Protein AF-A0A506UMJ6-F1 (afdb_monomer)

Mean predicted aligned error: 7.24 Å

Solvent-accessible surface a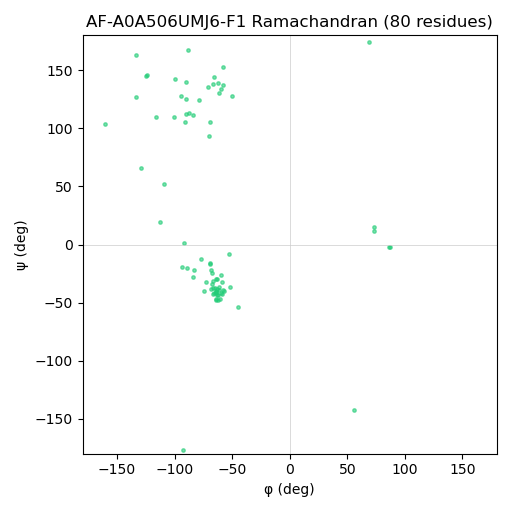rea (backbone atoms only — not comparable to full-atom values): 5043 Å² total; per-residue (Å²): 135,81,80,89,74,90,67,53,74,69,36,50,51,40,52,52,55,34,58,73,34,48,93,79,28,39,54,56,67,62,87,94,58,68,93,83,76,67,81,46,45,72,38,48,54,49,33,35,78,70,55,27,25,45,76,48,98,83,50,28,31,34,65,30,76,59,24,51,58,51,44,46,73,75,41,74,91,67,78,77,87,129

pLDDT: mean 77.95, std 15.02, range [32.4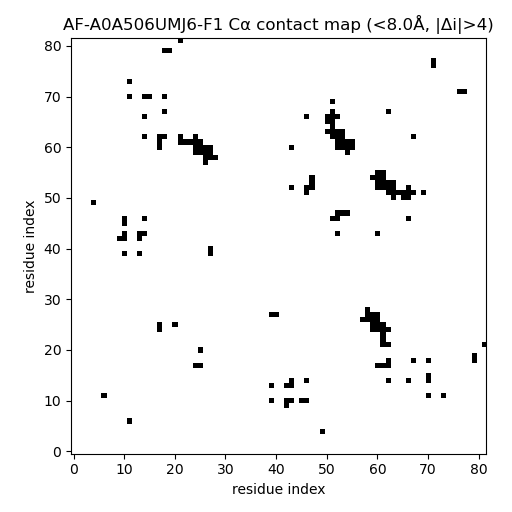4, 92.94]

Organism: NCBI:txid2558360

Foldseek 3Di:
DQDDDDQDPLLLVLLVVQVLCPPVAAACDDPPDPPPPDRCNVSLVVCVVSVQWDQDDRRGIHGDPNSVVVNCVVDPPDDHDD

Structure (mmCIF, N/CA/C/O backbone):
data_AF-A0A506UMJ6-F1
#
_entry.id   AF-A0A506UMJ6-F1
#
loop_
_atom_site.group_PDB
_atom_site.id
_atom_site.type_symbol
_atom_site.label_atom_id
_atom_site.label_alt_id
_atom_site.label_comp_id
_atom_site.label_asym_id
_atom_site.label_entity_id
_atom_site.label_seq_id
_atom_site.pdbx_PDB_ins_code
_atom_site.Cartn_x
_atom_site.Cartn_y
_atom_site.Cartn_z
_atom_site.occupancy
_atom_site.B_iso_or_equiv
_atom_site.auth_seq_id
_atom_site.auth_comp_id
_atom_site.auth_asym_id
_atom_site.auth_atom_id
_atom_site.pdbx_PDB_model_num
ATOM 1 N N . MET A 1 1 ? -5.023 -9.501 -19.121 1.00 32.44 1 MET A N 1
ATOM 2 C CA . MET A 1 1 ? -4.208 -8.340 -19.537 1.00 32.44 1 MET A CA 1
ATOM 3 C C . MET A 1 1 ? -4.295 -7.284 -18.444 1.00 32.44 1 MET A C 1
ATOM 5 O O . MET A 1 1 ? -5.390 -6.812 -18.171 1.00 32.44 1 MET A O 1
ATOM 9 N N . MET A 1 2 ? -3.204 -7.002 -17.732 1.00 45.97 2 MET A N 1
ATOM 10 C CA . MET A 1 2 ? -3.188 -5.979 -16.677 1.00 45.97 2 MET A CA 1
ATOM 11 C C . MET A 1 2 ? -2.810 -4.639 -17.312 1.00 45.97 2 MET A C 1
ATOM 13 O O . MET A 1 2 ? -1.798 -4.568 -18.002 1.00 45.97 2 MET A O 1
ATOM 17 N N . LYS A 1 3 ? -3.639 -3.605 -17.126 1.00 48.34 3 LYS A N 1
ATOM 18 C CA . LYS A 1 3 ? -3.339 -2.247 -17.601 1.00 48.34 3 LYS A CA 1
ATOM 19 C C . LYS A 1 3 ? -2.072 -1.746 -16.908 1.00 48.34 3 LYS A C 1
ATOM 21 O O . LYS A 1 3 ? -1.896 -1.973 -15.712 1.00 48.34 3 LYS A O 1
ATOM 26 N N . GLU A 1 4 ? -1.202 -1.080 -17.653 1.00 54.91 4 GLU A N 1
ATOM 27 C CA . GLU A 1 4 ? -0.013 -0.447 -17.094 1.00 54.91 4 GLU A CA 1
ATOM 28 C C . GLU A 1 4 ? -0.458 0.741 -16.229 1.00 54.91 4 GLU A C 1
ATOM 30 O O . GLU A 1 4 ? -0.935 1.758 -16.731 1.00 54.91 4 GLU A O 1
ATOM 35 N N . ILE A 1 5 ? -0.401 0.579 -14.905 1.00 66.62 5 ILE A N 1
ATOM 36 C CA . ILE A 1 5 ? -0.751 1.640 -13.960 1.00 66.62 5 ILE A CA 1
ATOM 37 C C . ILE A 1 5 ? 0.524 2.429 -13.676 1.00 66.62 5 ILE A C 1
ATOM 39 O O . ILE A 1 5 ? 1.451 1.928 -13.034 1.00 66.62 5 ILE A O 1
ATOM 43 N N . TYR A 1 6 ? 0.575 3.684 -14.124 1.00 69.94 6 TYR A N 1
ATOM 44 C CA . TYR A 1 6 ? 1.665 4.589 -13.772 1.00 69.94 6 TYR A CA 1
ATOM 45 C C . TYR A 1 6 ? 1.570 4.984 -12.295 1.00 69.94 6 TYR A C 1
ATOM 47 O O . TYR A 1 6 ? 0.896 5.939 -11.912 1.00 69.94 6 TYR A O 1
ATOM 55 N N . LEU A 1 7 ? 2.275 4.238 -11.443 1.00 76.44 7 LEU A N 1
ATOM 56 C CA . LEU A 1 7 ? 2.466 4.587 -10.039 1.00 76.44 7 LEU A CA 1
ATOM 57 C C . LEU A 1 7 ? 3.692 5.484 -9.888 1.00 76.44 7 LEU A C 1
ATOM 59 O O . LEU A 1 7 ? 4.831 5.033 -10.060 1.00 76.44 7 LEU A O 1
ATOM 63 N N . ALA A 1 8 ? 3.448 6.737 -9.503 1.00 81.19 8 ALA A N 1
ATOM 64 C CA . ALA A 1 8 ? 4.495 7.653 -9.071 1.00 81.19 8 ALA A CA 1
ATOM 65 C C . ALA A 1 8 ? 5.272 7.067 -7.869 1.00 81.19 8 ALA A C 1
ATOM 67 O O . ALA A 1 8 ? 4.691 6.310 -7.081 1.00 81.19 8 ALA A O 1
ATOM 68 N N . PRO A 1 9 ? 6.554 7.430 -7.668 1.00 81.81 9 PRO A N 1
ATOM 69 C CA . PRO A 1 9 ? 7.381 6.896 -6.578 1.00 81.81 9 PRO A CA 1
ATOM 70 C C . PRO A 1 9 ? 6.732 6.998 -5.186 1.00 81.81 9 PRO A C 1
ATOM 72 O O . PRO A 1 9 ? 6.818 6.065 -4.390 1.00 81.81 9 PRO A O 1
ATOM 75 N N . CYS A 1 10 ? 5.997 8.082 -4.912 1.00 85.00 10 CYS A N 1
ATOM 76 C CA . CYS A 1 10 ? 5.249 8.257 -3.663 1.00 85.00 10 CYS A CA 1
ATOM 77 C C . CYS A 1 10 ? 4.113 7.233 -3.484 1.00 85.00 10 CYS A C 1
ATOM 79 O O . CYS A 1 10 ? 3.914 6.720 -2.385 1.00 85.00 10 CYS A O 1
ATOM 81 N N . CYS A 1 11 ? 3.414 6.871 -4.564 1.00 86.94 11 CYS A N 1
ATOM 82 C CA . CYS A 1 11 ? 2.337 5.880 -4.539 1.00 86.94 11 CYS A CA 1
ATOM 83 C C . CYS A 1 11 ? 2.878 4.454 -4.362 1.00 86.94 11 CYS A C 1
ATOM 85 O O . CYS A 1 11 ? 2.244 3.642 -3.694 1.00 86.94 11 CYS A O 1
ATOM 87 N N . ARG A 1 12 ? 4.074 4.160 -4.893 1.00 89.25 12 ARG A N 1
ATOM 88 C CA . ARG A 1 12 ? 4.769 2.884 -4.643 1.00 89.25 12 ARG A CA 1
ATOM 89 C C . ARG A 1 12 ? 5.130 2.733 -3.167 1.00 89.25 12 ARG A C 1
ATOM 91 O O . ARG A 1 12 ? 4.924 1.668 -2.594 1.00 89.25 12 ARG A O 1
ATOM 98 N N . ASN A 1 13 ? 5.605 3.813 -2.541 1.00 87.06 13 ASN A N 1
ATOM 99 C CA . ASN A 1 13 ? 5.925 3.807 -1.116 1.00 87.06 13 ASN A CA 1
ATOM 100 C C . ASN A 1 13 ? 4.655 3.641 -0.261 1.00 87.06 13 ASN A C 1
ATOM 102 O 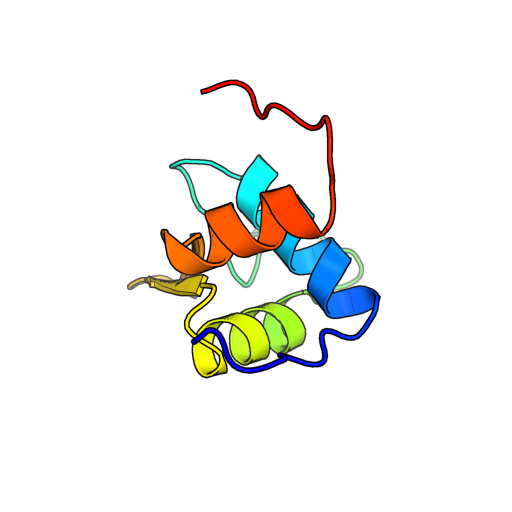O . ASN A 1 13 ? 4.641 2.825 0.652 1.00 87.06 13 ASN A O 1
ATOM 106 N N . ALA A 1 14 ? 3.561 4.331 -0.603 1.00 88.69 14 ALA A N 1
ATOM 107 C CA . ALA A 1 14 ? 2.270 4.145 0.064 1.00 88.69 14 ALA A CA 1
ATOM 108 C C . ALA A 1 14 ? 1.756 2.696 -0.057 1.00 88.69 14 ALA A C 1
ATOM 110 O O . ALA A 1 14 ? 1.303 2.124 0.932 1.00 88.69 14 ALA A O 1
ATOM 111 N N . LEU A 1 15 ? 1.892 2.068 -1.233 1.00 89.56 15 LEU A N 1
ATOM 112 C CA . LEU A 1 15 ? 1.530 0.662 -1.446 1.00 89.56 15 LEU A CA 1
ATOM 113 C C . LEU A 1 15 ? 2.375 -0.283 -0.579 1.00 89.56 15 LEU A C 1
ATOM 115 O O . LEU A 1 15 ? 1.839 -1.202 0.038 1.00 89.56 15 LEU A O 1
ATOM 119 N N . HIS A 1 16 ? 3.683 -0.037 -0.490 1.00 88.94 16 HIS A N 1
ATOM 120 C CA . HIS A 1 16 ? 4.579 -0.803 0.376 1.00 88.94 16 HIS A CA 1
ATOM 121 C C . HIS A 1 16 ? 4.179 -0.695 1.850 1.00 88.94 16 HIS A C 1
ATOM 123 O O . HIS A 1 16 ? 4.039 -1.700 2.543 1.00 88.94 16 HIS A O 1
ATOM 129 N N . ARG A 1 17 ? 3.911 0.523 2.322 1.00 87.50 17 ARG A N 1
ATOM 130 C CA . ARG A 1 17 ? 3.488 0.766 3.705 1.00 87.50 17 ARG A CA 1
ATOM 131 C C . ARG A 1 17 ? 2.103 0.188 4.005 1.00 87.50 17 ARG A C 1
ATOM 133 O O . ARG A 1 17 ? 1.867 -0.256 5.124 1.00 87.50 17 ARG A O 1
ATOM 140 N N . LEU A 1 18 ? 1.213 0.140 3.013 1.00 87.44 18 LEU A N 1
ATOM 141 C CA . LEU A 1 18 ? -0.081 -0.535 3.116 1.00 87.44 18 LEU A CA 1
ATOM 142 C C . LEU A 1 18 ? 0.074 -2.061 3.210 1.00 87.44 18 LEU A C 1
ATOM 144 O O . LEU A 1 18 ? -0.635 -2.688 3.990 1.00 87.44 18 LEU A O 1
ATOM 148 N N . LYS A 1 19 ? 1.028 -2.658 2.481 1.00 89.44 19 LYS A N 1
ATOM 149 C CA . LYS A 1 19 ? 1.373 -4.084 2.615 1.00 89.44 19 LYS A CA 1
ATOM 150 C C . LYS A 1 19 ? 1.933 -4.407 4.003 1.00 89.44 19 LYS A C 1
ATOM 152 O O . LYS A 1 19 ? 1.536 -5.415 4.575 1.00 89.44 19 LYS A O 1
ATOM 157 N N . LEU A 1 20 ? 2.787 -3.540 4.555 1.00 87.44 20 LEU A N 1
ATOM 158 C CA . LEU A 1 20 ? 3.315 -3.672 5.922 1.00 87.44 20 LEU A CA 1
ATOM 159 C C . LEU A 1 20 ? 2.233 -3.569 7.005 1.00 87.44 20 LEU A C 1
ATOM 161 O O . LEU A 1 20 ? 2.379 -4.162 8.065 1.00 87.44 20 LEU A O 1
ATOM 165 N N . ALA A 1 21 ? 1.157 -2.818 6.754 1.00 85.12 21 ALA A N 1
ATOM 166 C CA . ALA A 1 21 ? 0.053 -2.683 7.703 1.00 85.12 21 ALA A CA 1
ATOM 167 C C . ALA A 1 21 ? -0.776 -3.974 7.862 1.00 85.12 21 ALA A C 1
ATOM 169 O O . ALA A 1 21 ? -1.512 -4.113 8.838 1.00 85.12 21 ALA A O 1
ATOM 170 N N . GLY A 1 22 ? -0.657 -4.918 6.921 1.00 83.81 22 GLY A N 1
ATOM 171 C CA . GLY A 1 22 ? -1.295 -6.229 7.010 1.00 83.81 22 GLY A CA 1
ATOM 172 C C . GLY A 1 22 ? -2.814 -6.155 7.197 1.00 83.81 22 GLY A C 1
ATOM 173 O O . GLY A 1 22 ? -3.492 -5.303 6.616 1.00 83.81 22 GLY A O 1
ATOM 174 N N . ALA A 1 23 ? -3.351 -7.063 8.014 1.00 80.56 23 ALA A N 1
ATOM 175 C CA . ALA A 1 23 ? -4.786 -7.178 8.274 1.00 80.56 23 ALA A CA 1
ATOM 176 C C . ALA A 1 23 ? -5.373 -5.990 9.056 1.00 80.56 23 ALA A C 1
ATOM 178 O O . ALA A 1 23 ? -6.561 -5.701 8.919 1.00 80.56 23 ALA A O 1
ATOM 179 N N . HIS A 1 24 ? -4.553 -5.270 9.828 1.00 78.75 24 HIS A N 1
ATOM 180 C CA . HIS A 1 24 ? -4.995 -4.095 10.583 1.00 78.75 24 HIS A CA 1
ATOM 181 C C . HIS A 1 24 ? -5.367 -2.915 9.675 1.00 78.75 24 HIS A C 1
ATOM 183 O O . HIS A 1 24 ? -6.155 -2.058 10.069 1.00 78.75 24 HIS A O 1
ATOM 189 N N . GLY A 1 25 ? -4.847 -2.889 8.443 1.00 79.50 25 GLY A N 1
ATOM 190 C CA . GLY A 1 25 ? -5.050 -1.777 7.522 1.00 79.50 25 GLY A CA 1
ATOM 191 C C . GLY A 1 25 ? -4.327 -0.502 7.968 1.00 79.50 25 GLY A C 1
ATOM 192 O O . GLY A 1 25 ? -3.690 -0.430 9.019 1.00 79.50 25 GLY A O 1
ATOM 193 N N . ARG A 1 26 ? -4.367 0.523 7.117 1.00 80.31 26 ARG A N 1
ATOM 194 C CA . ARG A 1 26 ? -3.691 1.805 7.339 1.00 80.31 26 ARG A CA 1
ATOM 195 C C . ARG A 1 26 ? -4.735 2.917 7.464 1.00 80.31 26 ARG A C 1
ATOM 197 O O . ARG A 1 26 ? -5.346 3.250 6.449 1.00 80.31 26 ARG A O 1
ATOM 204 N N . PRO A 1 27 ? -4.956 3.513 8.645 1.00 76.56 27 PRO A N 1
ATOM 205 C CA . PRO A 1 27 ? -5.876 4.638 8.772 1.00 76.56 27 PRO A CA 1
ATOM 206 C C . PRO A 1 27 ? -5.350 5.864 8.013 1.00 76.56 27 PRO A C 1
ATOM 208 O O . PRO A 1 27 ? -4.140 6.101 7.954 1.00 76.56 27 PRO A O 1
ATOM 211 N N . ALA A 1 28 ? -6.264 6.633 7.411 1.00 67.94 28 ALA A N 1
ATOM 212 C CA . ALA A 1 28 ? 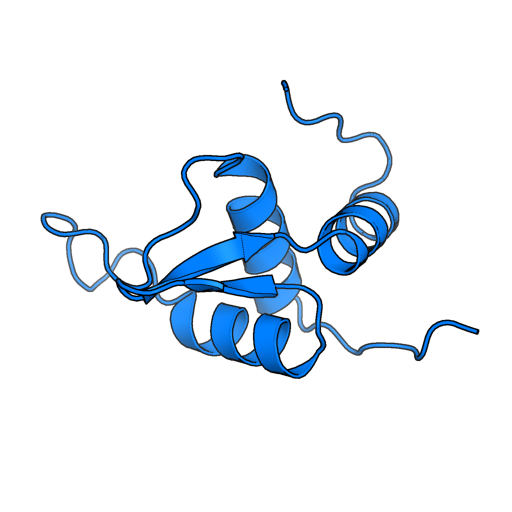-5.949 7.883 6.710 1.00 67.94 28 ALA A CA 1
ATOM 213 C C . ALA A 1 28 ? -5.264 8.911 7.627 1.00 67.94 28 ALA A C 1
ATOM 215 O O . ALA A 1 28 ? -4.433 9.699 7.176 1.00 67.94 28 ALA A O 1
ATOM 216 N N . LEU A 1 29 ? -5.630 8.882 8.910 1.00 64.88 29 LEU A N 1
ATOM 217 C CA . LEU A 1 29 ? -5.136 9.732 9.980 1.00 64.88 29 LEU A CA 1
ATOM 218 C C . LEU A 1 29 ? -4.808 8.828 11.169 1.00 64.88 29 LEU A C 1
ATOM 220 O O . LEU A 1 29 ? -5.636 8.027 11.587 1.00 64.88 29 LEU A O 1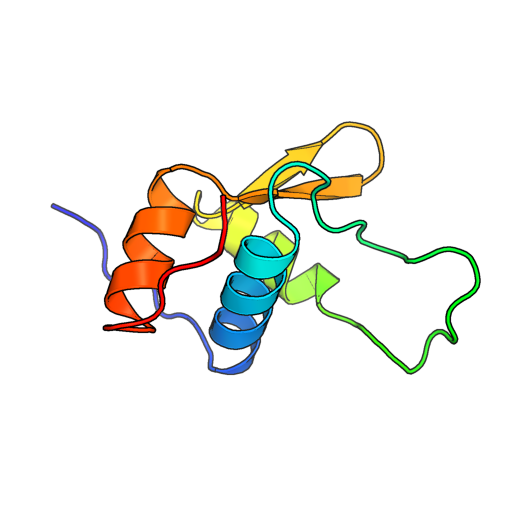
ATOM 224 N N . LEU A 1 30 ? -3.591 8.926 11.696 1.00 59.38 30 LEU A N 1
ATOM 225 C CA . LEU A 1 30 ? -3.230 8.254 12.940 1.00 59.38 30 LEU A CA 1
ATOM 226 C C . LEU A 1 30 ? -3.511 9.241 14.077 1.00 59.38 30 LEU A C 1
ATOM 228 O O . LEU A 1 30 ? -2.768 10.212 14.234 1.00 59.38 30 LEU A O 1
ATOM 232 N N . GLU A 1 31 ? -4.592 9.014 14.826 1.00 52.03 31 GLU A N 1
ATOM 233 C CA . GLU A 1 31 ? -4.896 9.749 16.062 1.00 52.03 31 GLU A CA 1
ATOM 234 C C . GLU A 1 31 ? -3.651 9.743 16.975 1.00 52.03 31 GLU A C 1
ATOM 236 O O . GLU A 1 31 ? -3.031 8.701 17.198 1.00 52.03 31 GLU A O 1
ATOM 241 N N . GLY A 1 32 ? -3.224 10.920 17.444 1.00 56.66 32 GLY A N 1
ATOM 242 C CA . GLY A 1 32 ? -2.049 11.076 18.316 1.00 56.66 32 GLY A CA 1
ATOM 243 C C . GLY A 1 32 ? -0.683 11.228 17.624 1.00 56.66 32 GLY A C 1
ATOM 244 O O . GLY A 1 32 ? 0.311 11.447 18.315 1.00 56.66 32 GLY A O 1
ATOM 245 N N . GLN A 1 33 ? -0.589 11.177 16.287 1.00 52.66 33 GLN A N 1
ATOM 246 C CA . GLN A 1 33 ? 0.652 11.509 15.567 1.00 52.66 33 GLN A CA 1
ATOM 247 C C . GLN A 1 33 ? 0.626 12.935 14.994 1.00 52.66 33 GLN A C 1
ATOM 249 O O . GLN A 1 33 ? -0.409 13.388 14.500 1.00 52.66 3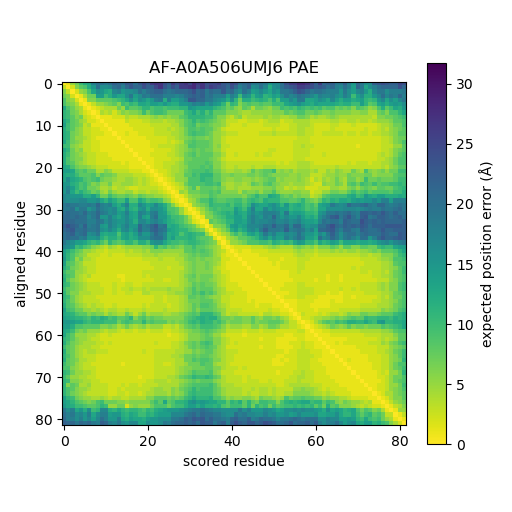3 GLN A O 1
ATOM 254 N N . PRO A 1 34 ? 1.756 13.672 15.014 1.00 50.97 34 PRO A N 1
ATOM 255 C CA . PRO A 1 34 ? 1.803 15.026 14.474 1.00 50.97 34 PRO A CA 1
ATOM 256 C C . PRO A 1 34 ? 1.384 15.035 12.996 1.00 50.97 34 PRO A C 1
ATOM 258 O O . PRO A 1 34 ? 1.860 14.212 12.209 1.00 50.97 34 PRO A O 1
ATOM 261 N N . ARG A 1 35 ? 0.566 16.030 12.595 1.00 50.81 35 ARG A N 1
ATOM 262 C CA . ARG A 1 35 ? 0.096 16.283 11.205 1.00 50.81 35 ARG A CA 1
ATOM 263 C C . ARG A 1 35 ? 1.225 16.367 10.158 1.00 50.81 35 ARG A C 1
ATOM 265 O O . ARG A 1 35 ? 0.971 16.436 8.958 1.00 50.81 35 ARG A O 1
ATOM 272 N N . THR A 1 36 ? 2.476 16.380 10.613 1.00 45.25 36 THR A N 1
ATOM 273 C CA . THR A 1 36 ? 3.698 16.461 9.817 1.00 45.25 36 THR A CA 1
ATOM 274 C C . THR A 1 36 ? 4.161 15.107 9.276 1.00 45.25 36 THR A C 1
ATOM 276 O O . THR A 1 36 ? 4.901 15.089 8.295 1.00 45.25 36 THR A O 1
ATOM 279 N N . ARG A 1 37 ? 3.759 13.974 9.881 1.00 52.88 37 ARG A N 1
ATOM 280 C CA . ARG A 1 37 ? 4.481 12.709 9.665 1.00 52.88 37 ARG A CA 1
ATOM 281 C C . ARG A 1 37 ? 3.962 11.796 8.565 1.00 52.88 37 ARG A C 1
ATOM 283 O O . ARG A 1 37 ? 4.756 10.982 8.111 1.00 52.88 37 ARG A O 1
ATOM 290 N N . PHE A 1 38 ? 2.721 11.901 8.082 1.00 56.81 38 PHE A N 1
ATOM 291 C CA . PHE A 1 38 ? 2.257 10.955 7.057 1.00 56.81 38 PHE A CA 1
ATOM 292 C C . PHE A 1 38 ? 1.037 11.454 6.266 1.00 56.81 38 PHE A C 1
ATOM 294 O O . PHE A 1 38 ? -0.087 11.422 6.752 1.00 56.81 38 PHE A O 1
ATOM 301 N N . ARG A 1 39 ? 1.260 11.905 5.024 1.00 65.50 39 ARG A N 1
ATOM 302 C CA . ARG A 1 39 ? 0.216 12.311 4.060 1.00 65.50 39 ARG A CA 1
ATOM 303 C C . ARG A 1 39 ? 0.110 11.302 2.920 1.00 65.50 39 ARG A C 1
ATOM 305 O O . ARG A 1 39 ? 0.189 11.660 1.747 1.00 65.50 39 ARG A O 1
ATOM 312 N N . ASP A 1 40 ? -0.029 10.029 3.262 1.00 75.88 40 ASP A N 1
ATOM 313 C CA . ASP A 1 40 ? -0.231 8.998 2.242 1.00 75.88 40 ASP A CA 1
ATOM 314 C C . ASP A 1 40 ? -1.671 9.007 1.714 1.00 75.88 40 ASP A C 1
ATOM 316 O O . ASP A 1 40 ? -1.915 8.423 0.671 1.00 75.88 40 ASP A O 1
ATOM 320 N N . GLU A 1 41 ? -2.602 9.711 2.366 1.00 81.50 41 GLU A N 1
ATOM 321 C CA . GLU A 1 41 ? -4.020 9.819 1.987 1.00 81.50 41 GLU A CA 1
ATOM 322 C C . GLU A 1 41 ? -4.258 10.071 0.481 1.00 81.50 41 GLU A C 1
ATOM 324 O O . GLU A 1 41 ? -4.883 9.214 -0.142 1.00 81.50 41 GLU A O 1
ATOM 329 N N . PRO A 1 42 ? -3.674 11.095 -0.178 1.00 84.56 42 PRO A N 1
ATOM 330 C CA . PRO A 1 42 ? -3.842 11.281 -1.623 1.00 84.56 42 PRO A CA 1
ATOM 331 C C . PRO A 1 42 ? -3.258 10.132 -2.462 1.00 84.56 42 PRO A C 1
ATOM 333 O O . PRO A 1 42 ? -3.752 9.832 -3.550 1.00 84.56 42 PRO A O 1
ATOM 336 N N . CYS A 1 43 ? -2.207 9.465 -1.979 1.00 87.56 43 CYS A N 1
ATOM 337 C CA . CYS A 1 43 ? -1.656 8.284 -2.644 1.00 87.56 43 CYS A CA 1
ATOM 33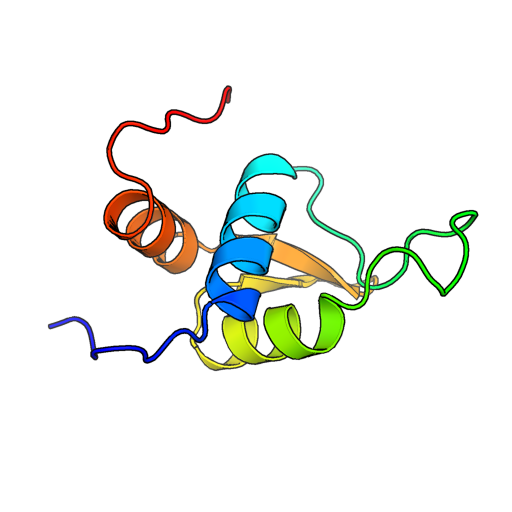8 C C . CYS A 1 43 ? -2.557 7.058 -2.442 1.00 87.56 43 CYS A C 1
ATOM 340 O O . CYS A 1 43 ? -2.775 6.305 -3.385 1.00 87.56 43 CYS A O 1
ATOM 342 N N . LEU A 1 44 ? -3.119 6.874 -1.248 1.00 88.12 44 LEU A N 1
ATOM 343 C CA . LEU A 1 44 ? -4.051 5.800 -0.915 1.00 88.12 44 LEU A CA 1
ATOM 344 C C . LEU A 1 44 ? -5.357 5.957 -1.697 1.00 88.12 44 LEU A C 1
ATOM 346 O O . LEU A 1 44 ? -5.826 4.986 -2.282 1.00 88.12 44 LEU A O 1
ATOM 350 N N . ALA A 1 45 ? -5.879 7.177 -1.822 1.00 88.25 45 ALA A N 1
ATOM 351 C CA . ALA A 1 45 ? -7.030 7.486 -2.665 1.00 88.25 45 ALA A CA 1
ATOM 352 C C . ALA A 1 45 ? -6.774 7.129 -4.141 1.00 88.25 45 ALA A C 1
ATOM 354 O O . ALA A 1 45 ? -7.617 6.505 -4.786 1.00 88.25 45 ALA A O 1
ATOM 355 N N . ARG A 1 46 ? -5.579 7.434 -4.671 1.00 89.56 46 ARG A N 1
ATOM 356 C CA . ARG A 1 46 ? -5.178 6.997 -6.022 1.00 89.56 46 ARG A CA 1
ATOM 357 C C . ARG A 1 46 ? -5.102 5.478 -6.136 1.00 89.56 46 ARG A C 1
ATOM 359 O O . ARG A 1 46 ? -5.584 4.929 -7.119 1.00 89.56 46 ARG A O 1
ATOM 366 N N . LEU A 1 47 ? -4.535 4.789 -5.146 1.00 90.00 47 LEU A N 1
ATOM 367 C CA . LEU A 1 47 ? -4.491 3.323 -5.128 1.00 90.00 47 LEU A CA 1
ATOM 368 C C . LEU A 1 47 ? -5.899 2.713 -5.107 1.00 90.00 47 LEU A C 1
ATOM 370 O O . LEU A 1 47 ? -6.124 1.711 -5.782 1.00 90.00 47 LEU A O 1
ATOM 374 N N . VAL A 1 48 ? -6.850 3.332 -4.401 1.00 92.19 48 VAL A N 1
ATOM 375 C CA . VAL A 1 48 ? -8.269 2.943 -4.434 1.00 92.19 48 VAL A CA 1
ATOM 376 C C . VAL A 1 48 ? -8.863 3.144 -5.826 1.00 92.19 48 VAL A C 1
ATOM 378 O O . VAL A 1 48 ? -9.457 2.213 -6.363 1.00 92.19 48 VAL A O 1
ATOM 381 N N . ALA A 1 49 ? -8.638 4.300 -6.458 1.00 90.06 49 ALA A N 1
ATOM 382 C CA . ALA A 1 49 ? -9.111 4.568 -7.820 1.00 90.06 49 ALA A CA 1
ATOM 383 C C . ALA A 1 49 ? -8.548 3.579 -8.863 1.00 90.06 49 ALA A C 1
ATOM 385 O O . ALA A 1 49 ? -9.178 3.326 -9.885 1.00 90.06 49 ALA A O 1
ATOM 386 N N . GLN A 1 50 ? -7.374 3.002 -8.598 1.00 89.00 50 GLN A N 1
ATOM 387 C CA . GLN A 1 50 ? -6.728 1.991 -9.440 1.00 89.00 50 GLN A CA 1
ATOM 388 C C . GLN A 1 50 ? -7.079 0.541 -9.048 1.00 89.00 50 GLN A C 1
ATOM 390 O O . GLN A 1 50 ? -6.561 -0.401 -9.645 1.00 89.00 50 GLN A O 1
ATOM 395 N N . GLY A 1 51 ? -7.925 0.334 -8.031 1.00 91.25 51 GLY A N 1
ATOM 396 C CA . GLY A 1 51 ? -8.323 -0.995 -7.549 1.00 91.25 51 GLY A CA 1
ATOM 397 C C . GLY A 1 51 ? -7.241 -1.750 -6.764 1.00 91.25 51 GLY A C 1
ATOM 398 O O . GLY A 1 51 ? -7.385 -2.946 -6.501 1.00 91.25 51 GLY A O 1
ATOM 399 N N . LEU A 1 52 ? -6.156 -1.077 -6.374 1.00 90.94 52 LEU A N 1
ATOM 400 C CA . LEU A 1 52 ? -5.025 -1.651 -5.630 1.00 90.94 52 LEU A CA 1
ATOM 401 C C . LEU A 1 52 ? -5.219 -1.581 -4.107 1.00 90.94 52 LEU A C 1
ATOM 403 O O . LEU A 1 52 ? -4.602 -2.333 -3.354 1.00 90.94 52 LEU A O 1
ATOM 407 N N . ALA A 1 53 ? -6.099 -0.698 -3.646 1.00 92.88 53 ALA A N 1
ATOM 408 C CA . ALA A 1 53 ? -6.512 -0.590 -2.255 1.00 92.88 53 ALA A CA 1
ATOM 409 C C . ALA A 1 53 ? -8.039 -0.483 -2.166 1.00 92.88 53 ALA A C 1
ATOM 411 O O . ALA A 1 53 ? -8.710 -0.174 -3.149 1.00 92.88 53 ALA A O 1
ATOM 412 N N . ARG A 1 54 ? -8.592 -0.716 -0.979 1.00 92.88 54 ARG A N 1
ATOM 413 C CA . ARG A 1 54 ? -9.983 -0.400 -0.639 1.00 92.88 54 ARG A CA 1
ATOM 414 C C . ARG A 1 54 ? -10.014 0.483 0.601 1.00 92.88 54 ARG A C 1
ATOM 416 O O . ARG A 1 54 ? -9.187 0.302 1.489 1.00 92.88 54 ARG A O 1
ATOM 423 N N . LYS A 1 55 ? -10.961 1.413 0.667 1.00 90.81 55 LYS A N 1
ATOM 424 C CA . LYS A 1 55 ? -11.235 2.213 1.866 1.00 90.81 55 LYS A CA 1
ATOM 425 C C . LYS A 1 55 ? -12.357 1.533 2.658 1.00 90.81 55 LYS A C 1
ATOM 427 O O . LYS A 1 55 ? -13.374 1.183 2.069 1.00 90.81 55 LYS A O 1
ATOM 432 N N . GLY A 1 56 ? -12.133 1.284 3.943 1.00 85.94 56 GLY A N 1
ATOM 433 C CA . GLY A 1 56 ? -13.110 0.753 4.895 1.00 85.94 56 GLY A CA 1
ATOM 434 C C . GLY A 1 56 ? -13.851 1.854 5.656 1.00 85.94 56 GLY A C 1
ATOM 435 O O . GLY A 1 56 ? -13.633 3.044 5.411 1.00 85.94 56 GLY A O 1
ATOM 436 N N . GLU A 1 57 ? -14.714 1.439 6.585 1.00 72.56 57 GLU A N 1
ATOM 437 C CA . GLU A 1 57 ? -15.767 2.279 7.185 1.00 72.56 57 GLU A CA 1
ATOM 438 C C . GLU A 1 57 ? -15.258 3.403 8.108 1.00 72.56 57 GLU A C 1
ATOM 440 O O . GLU A 1 57 ? -15.955 4.389 8.300 1.00 72.56 57 GLU A O 1
ATOM 445 N N . GLU A 1 58 ? -14.002 3.360 8.555 1.00 75.12 58 GLU A N 1
ATOM 446 C CA . GLU A 1 58 ? -13.405 4.399 9.419 1.00 75.12 58 GLU A CA 1
ATOM 447 C C . GLU A 1 58 ? -12.284 5.193 8.724 1.00 75.12 58 GLU A C 1
ATOM 449 O O . GLU A 1 58 ? -11.411 5.790 9.349 1.00 75.12 58 GLU A O 1
ATOM 454 N N . GLY A 1 59 ? -12.247 5.169 7.388 1.00 78.69 59 GLY A N 1
ATOM 455 C CA . GLY A 1 59 ? -11.132 5.752 6.635 1.00 78.69 59 GLY A CA 1
ATOM 456 C C . GLY A 1 59 ? -9.846 4.922 6.703 1.00 78.69 59 GLY A C 1
ATOM 457 O O . GLY A 1 59 ? -8.779 5.400 6.311 1.00 78.69 59 GLY A O 1
ATOM 458 N N . THR A 1 60 ? -9.952 3.671 7.151 1.00 86.44 60 THR A N 1
ATOM 459 C CA . THR A 1 60 ? -8.879 2.675 7.112 1.00 86.44 60 THR A CA 1
ATOM 460 C C . THR A 1 60 ? -8.750 2.085 5.720 1.00 86.44 60 THR A C 1
ATOM 462 O O . THR A 1 60 ? -9.707 1.567 5.155 1.00 86.44 60 THR A O 1
ATOM 465 N N . TYR A 1 61 ? -7.559 2.159 5.144 1.00 89.94 61 TYR A N 1
ATOM 466 C CA . TYR A 1 61 ? -7.255 1.568 3.853 1.00 89.94 61 TYR A CA 1
ATOM 467 C C . TYR A 1 61 ? -6.754 0.137 4.027 1.00 89.94 61 TYR A C 1
ATOM 469 O O . TYR A 1 61 ? -5.938 -0.145 4.901 1.00 89.94 61 TYR A O 1
ATOM 477 N N . TYR A 1 62 ? -7.190 -0.759 3.150 1.00 91.19 62 TYR A N 1
ATOM 478 C CA . TYR A 1 62 ? -6.755 -2.151 3.105 1.00 91.19 62 TYR A CA 1
ATOM 479 C C . TYR A 1 62 ? -6.213 -2.478 1.722 1.00 91.19 62 TYR A C 1
ATOM 481 O O . TYR A 1 62 ? -6.710 -1.981 0.708 1.00 91.19 62 TYR A O 1
ATOM 489 N N . LEU A 1 63 ? -5.204 -3.341 1.676 1.00 92.06 63 LEU A N 1
ATOM 490 C CA . LEU A 1 63 ? -4.643 -3.822 0.423 1.00 92.06 63 LEU A CA 1
ATOM 491 C C . LEU A 1 63 ? -5.633 -4.775 -0.262 1.00 92.06 63 LEU A C 1
ATOM 493 O O . LEU A 1 63 ? -6.202 -5.651 0.390 1.00 92.06 63 LEU A O 1
ATOM 497 N N . THR A 1 64 ? -5.836 -4.632 -1.573 1.00 92.94 64 THR A N 1
ATOM 498 C CA . THR A 1 64 ? -6.593 -5.629 -2.346 1.00 92.94 64 THR A CA 1
ATOM 499 C C . THR A 1 64 ? -5.667 -6.734 -2.853 1.00 92.94 64 THR A C 1
ATOM 501 O O . THR A 1 64 ? -4.443 -6.588 -2.872 1.00 92.94 64 THR A O 1
ATOM 504 N N . ARG A 1 65 ? -6.241 -7.836 -3.352 1.00 90.44 65 ARG A N 1
ATOM 505 C CA . ARG A 1 65 ? -5.466 -8.884 -4.038 1.00 90.44 65 ARG A CA 1
ATOM 506 C C . ARG A 1 65 ? -4.675 -8.327 -5.228 1.00 90.44 65 ARG A C 1
ATOM 508 O O . ARG A 1 65 ? -3.522 -8.695 -5.419 1.00 90.44 65 ARG A O 1
ATOM 515 N N . ALA A 1 66 ? -5.269 -7.415 -5.999 1.00 90.44 66 ALA A N 1
ATOM 516 C CA . ALA A 1 66 ? -4.581 -6.746 -7.101 1.00 90.44 66 ALA A CA 1
ATOM 517 C C . ALA A 1 66 ? -3.416 -5.877 -6.599 1.00 90.44 66 ALA A C 1
ATOM 519 O O . ALA A 1 66 ? -2.342 -5.899 -7.195 1.00 90.44 66 ALA A O 1
ATOM 520 N N . GLY A 1 67 ? -3.600 -5.171 -5.478 1.00 90.50 67 GLY A N 1
ATOM 521 C CA . GLY A 1 67 ? -2.538 -4.417 -4.811 1.00 90.50 67 GLY A CA 1
ATOM 522 C C . GLY A 1 67 ? -1.377 -5.285 -4.335 1.00 90.50 67 GLY A C 1
ATOM 523 O O . GLY A 1 67 ? -0.229 -4.879 -4.481 1.00 90.50 67 GLY A O 1
ATOM 524 N N . ALA A 1 68 ? -1.657 -6.486 -3.820 1.00 90.31 68 ALA A N 1
ATOM 525 C CA . ALA A 1 68 ? -0.626 -7.443 -3.417 1.00 90.31 68 ALA A CA 1
ATOM 526 C C . ALA A 1 68 ? 0.213 -7.928 -4.609 1.00 90.31 68 ALA A C 1
ATOM 528 O O . ALA A 1 68 ? 1.435 -7.860 -4.555 1.00 90.31 68 ALA A O 1
ATOM 529 N N . LEU A 1 69 ? -0.429 -8.308 -5.717 1.00 89.56 69 LEU A N 1
ATOM 530 C CA . LEU A 1 69 ? 0.277 -8.716 -6.940 1.00 89.56 69 LEU A CA 1
ATOM 531 C C . LEU A 1 69 ? 1.108 -7.568 -7.538 1.00 89.56 69 LEU A C 1
ATOM 533 O O . LEU A 1 69 ? 2.221 -7.769 -8.022 1.00 89.56 69 LEU A O 1
ATOM 537 N N . TRP A 1 70 ? 0.584 -6.340 -7.489 1.00 89.12 70 TRP A N 1
ATOM 538 C CA . TRP A 1 70 ? 1.334 -5.153 -7.904 1.00 89.12 70 TRP A CA 1
ATOM 539 C C . TRP A 1 70 ? 2.518 -4.860 -6.990 1.00 89.12 70 TRP A C 1
ATOM 541 O O . TRP A 1 70 ? 3.572 -4.451 -7.471 1.00 89.12 70 T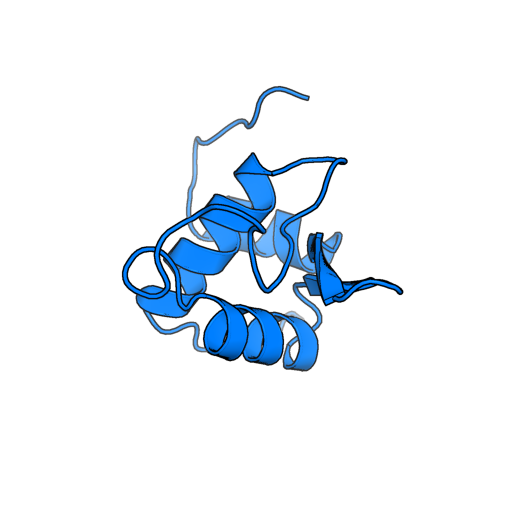RP A O 1
ATOM 551 N N . HIS A 1 71 ? 2.361 -5.071 -5.686 1.00 90.88 71 HIS A N 1
ATOM 552 C CA . HIS A 1 71 ? 3.443 -4.928 -4.722 1.00 90.88 71 HIS A CA 1
ATOM 553 C C . HIS A 1 71 ? 4.576 -5.918 -5.015 1.00 90.88 71 HIS A C 1
ATOM 555 O O . HIS A 1 71 ? 5.714 -5.480 -5.143 1.00 90.88 71 HIS A O 1
ATOM 561 N N . GLU A 1 72 ? 4.268 -7.195 -5.246 1.00 89.19 72 GLU A N 1
ATOM 562 C CA . GLU A 1 72 ? 5.261 -8.226 -5.594 1.00 89.19 72 GLU A CA 1
ATOM 563 C C . GLU A 1 72 ? 6.049 -7.876 -6.864 1.00 89.19 72 GLU A C 1
ATOM 565 O O . GLU A 1 72 ? 7.266 -8.047 -6.918 1.00 89.19 72 GLU A O 1
ATOM 570 N N . ARG A 1 73 ? 5.376 -7.309 -7.875 1.00 87.50 73 ARG A N 1
ATOM 571 C CA . ARG A 1 73 ? 6.031 -6.837 -9.104 1.00 87.50 73 ARG A CA 1
ATOM 572 C C . ARG A 1 73 ? 6.950 -5.633 -8.866 1.00 87.50 73 ARG A C 1
ATOM 574 O O . ARG A 1 73 ? 7.952 -5.491 -9.561 1.00 87.50 73 ARG A O 1
ATOM 581 N N . LEU A 1 74 ? 6.594 -4.745 -7.936 1.00 86.62 74 LEU A N 1
ATOM 582 C CA . LEU A 1 74 ? 7.360 -3.533 -7.618 1.00 86.62 74 LEU A CA 1
ATOM 583 C C . LEU A 1 74 ? 8.507 -3.785 -6.628 1.00 86.62 74 LEU A C 1
ATOM 585 O O . LEU A 1 74 ? 9.489 -3.047 -6.654 1.00 86.62 74 LEU A O 1
ATOM 589 N N . PHE A 1 75 ? 8.376 -4.795 -5.767 1.00 86.56 75 PHE A N 1
ATOM 590 C CA . PHE A 1 75 ? 9.323 -5.149 -4.707 1.00 86.56 75 PHE A CA 1
ATOM 591 C C . PHE A 1 75 ? 9.666 -6.648 -4.772 1.00 86.56 75 PHE A C 1
ATOM 593 O O . PHE A 1 75 ? 9.318 -7.401 -3.857 1.00 86.56 75 PHE A O 1
ATOM 600 N N . PRO A 1 76 ? 10.333 -7.105 -5.848 1.00 83.12 76 PRO A N 1
ATOM 601 C CA . PRO A 1 76 ? 10.698 -8.509 -5.990 1.00 83.12 76 PRO A CA 1
ATOM 602 C C . PRO A 1 76 ? 11.593 -8.954 -4.823 1.00 83.12 76 PRO A C 1
ATOM 604 O O . PRO A 1 76 ? 12.530 -8.253 -4.448 1.00 83.12 76 PRO A O 1
ATOM 607 N N . GLY A 1 77 ? 11.288 -10.115 -4.238 1.00 80.25 77 GLY A N 1
ATOM 608 C CA . GLY A 1 77 ? 12.028 -10.676 -3.099 1.00 80.25 77 GLY A CA 1
ATOM 609 C C . GLY A 1 77 ? 11.566 -10.198 -1.716 1.00 80.25 77 GLY A C 1
ATOM 610 O O . GLY A 1 77 ? 12.080 -10.679 -0.709 1.00 80.25 77 GLY A O 1
ATOM 611 N N . PHE A 1 78 ? 10.581 -9.299 -1.631 1.00 77.06 78 PHE A N 1
ATOM 612 C CA . PHE A 1 78 ? 9.969 -8.938 -0.354 1.00 77.06 78 PHE A CA 1
ATOM 613 C C . PHE A 1 78 ? 8.860 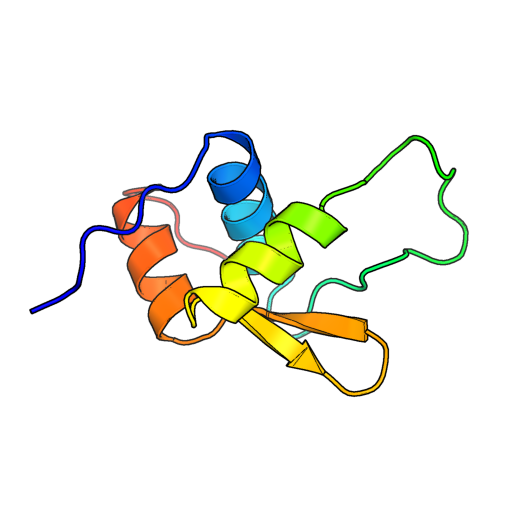-9.930 0.027 1.00 77.06 78 PHE A C 1
ATOM 615 O O . PHE A 1 78 ? 7.789 -9.933 -0.578 1.00 77.06 78 PHE A O 1
ATOM 622 N N . SER A 1 79 ? 9.085 -10.726 1.075 1.00 62.66 79 SER A N 1
ATOM 623 C CA . SER A 1 79 ? 8.037 -11.510 1.736 1.00 62.66 79 SER A CA 1
ATOM 624 C C . SER A 1 79 ? 7.612 -10.786 3.010 1.00 62.66 79 SER A C 1
ATOM 626 O O . SER A 1 79 ? 8.382 -10.711 3.965 1.00 62.66 79 SER A O 1
ATOM 628 N N . ALA A 1 80 ? 6.400 -10.229 3.034 1.00 58.81 80 ALA A N 1
ATOM 629 C CA . ALA A 1 80 ? 5.843 -9.715 4.284 1.00 58.81 80 ALA A CA 1
ATOM 630 C C . ALA A 1 80 ? 5.585 -10.897 5.237 1.00 58.81 80 ALA A C 1
ATOM 632 O O . ALA A 1 80 ? 5.074 -11.916 4.763 1.00 58.81 80 ALA A O 1
ATOM 633 N N . PRO A 1 81 ? 5.892 -10.789 6.541 1.00 52.75 81 PRO A N 1
ATOM 634 C CA . PRO A 1 81 ? 5.413 -11.768 7.508 1.00 52.75 81 PRO A CA 1
ATOM 635 C C . PRO A 1 81 ? 3.878 -11.743 7.510 1.00 52.75 81 PRO A C 1
ATOM 637 O O . PRO A 1 81 ? 3.275 -10.664 7.507 1.00 52.75 81 PRO A O 1
ATOM 640 N N . VAL A 1 82 ? 3.277 -12.930 7.400 1.00 50.78 82 VAL A N 1
ATOM 641 C CA . VAL A 1 82 ? 1.828 -13.150 7.523 1.00 50.78 82 VAL A CA 1
ATOM 642 C C . VAL A 1 82 ? 1.369 -12.983 8.961 1.00 50.78 82 VAL A C 1
ATOM 644 O O . VAL A 1 82 ? 2.144 -13.362 9.866 1.00 50.78 82 VAL A O 1
#

Sequence (82 aa):
MMKEIYLAPCCRNALHRLKLAGAHGRPALLEGQPRTRFRDEPCLARLVAQGLARKGEEGTYYLTRAGALWHERLFPGFSAPV

Radius of gyration: 12.37 Å; Cα contacts (8 Å, |Δi|>4): 87; chains: 1; bounding box: 28×30×38 Å

Secondary structure (DSSP, 8-state):
--------HHHHHHHHHHHHTGGG-EESS-TTS-TTS---HHHHHHHHHTTSEEE-TTSEEEE-HHHHHHHHHHSTT-----

Nearest PDB structures (foldseek):
  2fxa-assembly3_A  TM=7.196E-01  e=2.893E-01  Bacillus subtilis
  4ld5-assembly1_B  TM=7.132E-01  e=4.995E-01  Staphylococcus aureus
  6kta-assembly1_A  TM=6.544E-01  e=3.097E-01  Halalkalibacterium halodurans C-125
  5y8t-assembly2_B  TM=7.258E-01  e=7.524E-01  Bacillus spizizenii str. W23
  6f41-assembly1_P  TM=4.395E-01  e=8.211E+00  Saccharomyces cerevisiae S288C